Protein AF-A0A071MK57-F1 (afdb_monomer_lite)

Radius of gyration: 15.84 Å; chains: 1; bounding box: 34×23×41 Å

Sequence (62 aa):
MTSDKGVKLPFTQADALTMDWNRSSPDGEVYRFSGKAKYAPTTGTITAGSGNATLNFVIQYN

Foldseek 3Di:
DAWPVGHDPPDDPVRDDDFDFDDADPVGTDTDTGGDDDDDDDPDDDDDDDDDDDDDDDDDDD

Organism: NCBI:txid95486

pLDDT: mean 82.45, std 5.11, range [68.12, 92.19]

Structure (mmCIF, N/CA/C/O backbone):
data_AF-A0A071MK57-F1
#
_entry.id   AF-A0A071MK57-F1
#
loop_
_atom_site.group_PDB
_atom_site.id
_atom_site.type_symbol
_atom_site.label_atom_id
_atom_site.label_alt_id
_atom_site.label_comp_id
_atom_site.label_asym_id
_atom_site.label_entity_id
_atom_site.label_seq_id
_atom_site.pdbx_PDB_ins_code
_atom_site.Cartn_x
_atom_site.Cartn_y
_atom_site.Cartn_z
_atom_site.occupancy
_atom_site.B_iso_or_equiv
_atom_site.auth_seq_id
_atom_site.auth_comp_id
_atom_site.auth_asym_id
_atom_site.auth_atom_id
_atom_site.pdbx_PDB_model_num
ATOM 1 N N . MET A 1 1 ? -6.298 -1.624 4.230 1.00 70.62 1 MET A N 1
ATOM 2 C CA . MET A 1 1 ? -5.697 -0.599 3.350 1.00 70.62 1 MET A CA 1
ATOM 3 C C . MET A 1 1 ? -6.178 -0.852 1.934 1.00 70.62 1 MET A C 1
ATOM 5 O O . MET A 1 1 ? -6.393 -2.011 1.593 1.00 70.62 1 MET A O 1
ATOM 9 N N . THR A 1 2 ? -6.384 0.204 1.156 1.00 79.44 2 THR A N 1
ATOM 10 C CA . THR A 1 2 ? -6.841 0.109 -0.236 1.00 79.44 2 THR A CA 1
ATOM 11 C C . THR A 1 2 ? -5.914 0.950 -1.101 1.00 79.44 2 THR A C 1
ATOM 13 O O . THR A 1 2 ? -5.528 2.043 -0.679 1.00 79.44 2 THR A O 1
ATOM 16 N N . SER A 1 3 ? -5.523 0.461 -2.273 1.00 77.44 3 SER A N 1
ATOM 17 C CA . SER A 1 3 ? -4.813 1.295 -3.244 1.00 77.44 3 SER A CA 1
ATOM 18 C C . SER A 1 3 ? -5.712 2.413 -3.774 1.00 77.44 3 SER A C 1
ATOM 20 O O . SER A 1 3 ? -6.935 2.390 -3.616 1.00 77.44 3 SER A O 1
ATOM 22 N N . ASP A 1 4 ? -5.111 3.409 -4.409 1.00 76.50 4 ASP A N 1
ATOM 23 C CA . ASP A 1 4 ? -5.833 4.410 -5.198 1.00 76.50 4 ASP A CA 1
ATOM 24 C C . ASP A 1 4 ? -6.648 3.795 -6.350 1.00 76.50 4 ASP A C 1
ATOM 26 O O . ASP A 1 4 ? -7.692 4.335 -6.708 1.00 76.50 4 ASP A O 1
ATOM 30 N N . LYS A 1 5 ? -6.241 2.616 -6.835 1.00 77.31 5 LYS A N 1
ATOM 31 C CA . LYS A 1 5 ? -6.970 1.785 -7.810 1.00 77.31 5 LYS A CA 1
ATOM 32 C C . LYS A 1 5 ? -8.093 0.927 -7.204 1.00 77.31 5 LYS A C 1
ATOM 34 O O . LYS A 1 5 ? -8.668 0.094 -7.893 1.00 77.31 5 LYS A O 1
ATOM 39 N N . GLY A 1 6 ? -8.413 1.093 -5.917 1.00 78.56 6 GLY A N 1
ATOM 40 C CA . GLY A 1 6 ? -9.541 0.408 -5.270 1.00 78.56 6 GLY A CA 1
ATOM 41 C C . GLY A 1 6 ? -9.274 -1.040 -4.838 1.00 78.56 6 GLY A C 1
ATOM 42 O O . GLY A 1 6 ? -10.172 -1.686 -4.301 1.00 78.56 6 GLY A O 1
ATOM 43 N N . VAL A 1 7 ? -8.049 -1.545 -4.997 1.00 80.81 7 VAL A N 1
ATOM 44 C CA . VAL A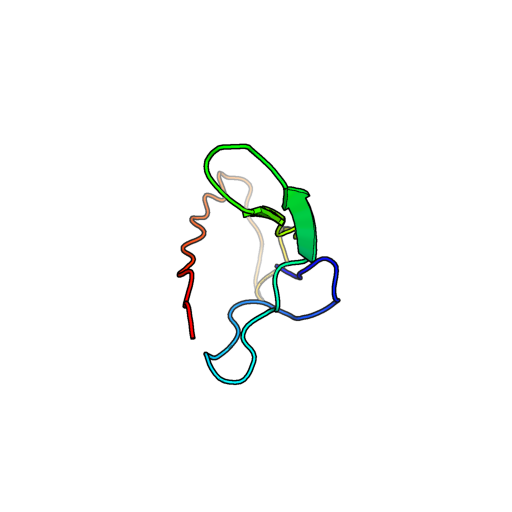 1 7 ? -7.686 -2.921 -4.622 1.00 80.81 7 VAL A CA 1
ATOM 45 C C . VAL A 1 7 ? -7.358 -2.996 -3.134 1.00 80.81 7 VAL A C 1
ATOM 47 O O . VAL A 1 7 ? -6.607 -2.176 -2.598 1.00 80.81 7 VAL A O 1
ATOM 50 N N . LYS A 1 8 ? -7.938 -3.978 -2.439 1.00 81.06 8 LYS A N 1
ATOM 51 C CA . LYS A 1 8 ? -7.718 -4.201 -1.005 1.00 81.06 8 LYS A CA 1
ATOM 52 C C . LYS A 1 8 ? -6.389 -4.927 -0.779 1.00 81.06 8 LYS A C 1
ATOM 54 O O . LYS A 1 8 ? -6.088 -5.891 -1.466 1.00 81.06 8 LYS A O 1
ATOM 59 N N . LEU A 1 9 ? -5.624 -4.480 0.216 1.00 79.81 9 LEU A N 1
ATOM 60 C CA . LEU A 1 9 ? -4.392 -5.147 0.651 1.00 79.81 9 LEU A CA 1
ATOM 61 C C . LEU A 1 9 ? -4.648 -6.169 1.776 1.00 79.81 9 LEU A C 1
ATOM 63 O O . LEU A 1 9 ? -5.534 -5.913 2.606 1.00 79.81 9 LEU A O 1
ATOM 67 N N . PRO A 1 10 ? -3.826 -7.237 1.880 1.00 77.25 10 PRO A N 1
ATOM 68 C CA . PRO A 1 10 ? -2.751 -7.609 0.943 1.00 77.25 10 PRO A CA 1
ATOM 69 C C . PRO A 1 10 ? -3.306 -8.190 -0.372 1.00 77.25 10 PRO A C 1
ATOM 71 O O . PRO A 1 10 ? -4.347 -8.839 -0.354 1.00 77.25 10 PRO A O 1
ATOM 74 N N . PHE A 1 11 ? -2.621 -7.945 -1.494 1.00 74.00 11 PHE A N 1
ATOM 75 C CA . PHE A 1 11 ? -2.916 -8.568 -2.793 1.00 74.00 11 PHE A CA 1
ATOM 76 C C . PHE A 1 11 ? -1.972 -9.752 -3.053 1.00 74.00 11 PHE A C 1
ATOM 78 O O . PHE A 1 11 ? -0.883 -9.815 -2.478 1.00 74.00 11 PHE A O 1
ATOM 85 N N . THR A 1 12 ? -2.387 -10.700 -3.898 1.00 79.56 12 THR A N 1
ATOM 86 C CA . THR A 1 12 ? -1.516 -11.791 -4.365 1.00 79.56 12 THR A CA 1
ATOM 87 C C . THR A 1 12 ? -0.568 -11.290 -5.458 1.00 79.56 12 THR A C 1
ATOM 89 O O . THR A 1 12 ? -0.769 -10.209 -6.004 1.00 79.56 12 THR A O 1
ATOM 92 N N . GLN A 1 13 ? 0.457 -12.066 -5.821 1.00 74.38 13 GLN A N 1
ATOM 93 C CA . GLN A 1 13 ? 1.327 -11.718 -6.954 1.00 74.38 13 GLN A CA 1
ATOM 94 C C . GLN A 1 13 ? 0.549 -11.636 -8.281 1.00 74.38 13 GLN A C 1
ATOM 96 O O . GLN A 1 13 ? 0.853 -10.787 -9.112 1.00 74.38 13 GLN A O 1
ATOM 101 N N . ALA A 1 14 ? -0.477 -12.476 -8.465 1.00 77.44 14 ALA A N 1
ATOM 102 C CA . ALA A 1 14 ? -1.358 -12.412 -9.633 1.00 77.44 14 ALA A CA 1
ATOM 103 C C . ALA A 1 14 ? -2.214 -11.132 -9.649 1.00 77.44 14 ALA A C 1
ATOM 105 O O . ALA A 1 14 ? -2.539 -10.623 -10.716 1.00 77.44 14 ALA A O 1
ATOM 106 N N . ASP A 1 15 ? -2.512 -10.588 -8.467 1.00 76.44 15 ASP A N 1
ATOM 107 C CA . ASP A 1 15 ? -3.237 -9.329 -8.269 1.00 76.44 15 ASP A CA 1
ATOM 108 C C . ASP A 1 15 ? -2.287 -8.147 -7.999 1.00 76.44 15 ASP A C 1
ATOM 110 O O . ASP A 1 15 ? -2.686 -7.136 -7.407 1.00 76.44 15 ASP A O 1
ATOM 114 N N . ALA A 1 16 ? -1.010 -8.279 -8.380 1.00 78.06 16 ALA A N 1
ATOM 115 C CA . ALA A 1 16 ? -0.027 -7.228 -8.185 1.00 78.06 16 ALA A CA 1
ATOM 116 C C . ALA A 1 16 ? -0.466 -5.950 -8.904 1.00 78.06 16 ALA A C 1
ATOM 118 O O . ALA A 1 16 ? -0.907 -5.952 -10.055 1.00 78.06 16 ALA A O 1
ATOM 119 N N . LEU A 1 17 ? -0.334 -4.826 -8.207 1.00 80.81 17 LEU A N 1
ATOM 120 C CA . LEU A 1 17 ? -0.723 -3.536 -8.750 1.00 80.81 17 LEU A CA 1
ATOM 121 C C . LEU A 1 17 ? 0.352 -2.998 -9.687 1.00 80.81 17 LEU A C 1
ATOM 123 O O . LEU A 1 17 ? 1.494 -2.788 -9.279 1.00 80.81 17 LEU A O 1
ATOM 127 N N . THR A 1 18 ? -0.041 -2.683 -10.921 1.00 82.44 18 THR A N 1
ATOM 128 C CA . THR A 1 18 ? 0.804 -1.916 -11.837 1.00 82.44 18 THR A CA 1
ATOM 129 C C . THR A 1 18 ? 1.060 -0.534 -11.245 1.00 82.44 18 THR A C 1
ATOM 131 O O . THR A 1 18 ? 0.109 0.208 -10.971 1.00 82.44 18 THR A O 1
ATOM 134 N N . MET A 1 19 ? 2.331 -0.187 -11.051 1.00 84.56 19 MET A N 1
ATOM 135 C CA . MET A 1 19 ? 2.712 1.167 -10.662 1.00 84.56 19 MET A CA 1
ATOM 136 C C . MET A 1 19 ? 2.485 2.127 -11.826 1.00 84.56 19 MET A C 1
ATOM 138 O O . MET A 1 19 ? 2.691 1.767 -12.985 1.00 84.56 19 MET A O 1
ATOM 142 N N . ASP A 1 20 ? 2.072 3.350 -11.518 1.00 86.31 20 ASP A N 1
ATOM 143 C CA . ASP A 1 20 ? 1.851 4.354 -12.551 1.00 86.31 20 ASP A CA 1
ATOM 144 C C . ASP A 1 20 ? 3.178 4.995 -12.935 1.00 86.31 20 ASP A C 1
ATOM 146 O O . ASP A 1 20 ? 3.957 5.403 -12.067 1.00 86.31 20 ASP A O 1
ATOM 150 N N . TRP A 1 21 ? 3.434 5.093 -14.237 1.00 88.56 21 TRP A N 1
ATOM 151 C CA . TRP A 1 21 ? 4.549 5.883 -14.741 1.00 88.56 21 TRP A CA 1
ATOM 152 C C . TRP A 1 21 ? 4.368 7.343 -14.317 1.00 88.56 21 TRP A C 1
ATOM 154 O O . TRP A 1 21 ? 3.276 7.902 -14.429 1.00 88.56 21 TRP A O 1
ATOM 164 N N . ASN A 1 22 ? 5.431 7.953 -13.799 1.00 89.75 22 ASN A N 1
ATOM 165 C CA . ASN A 1 22 ? 5.411 9.330 -13.317 1.00 89.75 22 ASN A CA 1
ATOM 166 C C . ASN A 1 22 ? 6.272 10.241 -14.196 1.00 89.75 22 ASN A C 1
ATOM 168 O O . ASN A 1 22 ? 5.800 11.276 -14.655 1.00 89.75 22 ASN A O 1
ATOM 172 N N . ARG A 1 23 ? 7.543 9.876 -14.412 1.00 90.12 23 ARG A N 1
ATOM 173 C CA . ARG A 1 23 ? 8.464 10.628 -15.277 1.00 90.12 23 ARG A CA 1
ATOM 174 C C . ARG A 1 23 ? 9.690 9.805 -15.656 1.00 90.12 23 ARG A C 1
ATOM 176 O O . ARG A 1 23 ? 10.135 8.982 -14.859 1.00 90.12 23 ARG A O 1
ATOM 183 N N . SER A 1 24 ? 10.310 10.162 -16.774 1.00 92.00 24 SER A N 1
ATOM 184 C CA . SER A 1 24 ? 11.671 9.740 -17.108 1.00 92.00 24 SER A CA 1
ATOM 185 C C . SER A 1 24 ? 12.702 10.633 -16.415 1.00 92.00 24 SER A C 1
ATOM 187 O O . SER A 1 24 ? 12.505 11.842 -16.260 1.00 92.00 24 SER A O 1
ATOM 189 N N . SER A 1 25 ? 13.809 10.038 -15.988 1.00 90.00 25 SER A N 1
ATOM 190 C CA . SER A 1 25 ? 14.987 10.717 -15.447 1.00 90.00 25 SER A CA 1
ATOM 191 C C . SER A 1 25 ? 16.250 10.188 -16.138 1.00 90.00 25 SER A C 1
ATOM 193 O O . SER A 1 25 ? 16.200 9.099 -16.713 1.00 90.00 25 SER A O 1
ATOM 195 N N . PRO A 1 26 ? 17.386 10.908 -16.081 1.00 92.19 26 PRO A N 1
ATOM 196 C CA . PRO A 1 26 ? 18.644 10.418 -16.651 1.00 92.19 26 PRO A CA 1
ATOM 197 C C . PRO A 1 26 ? 1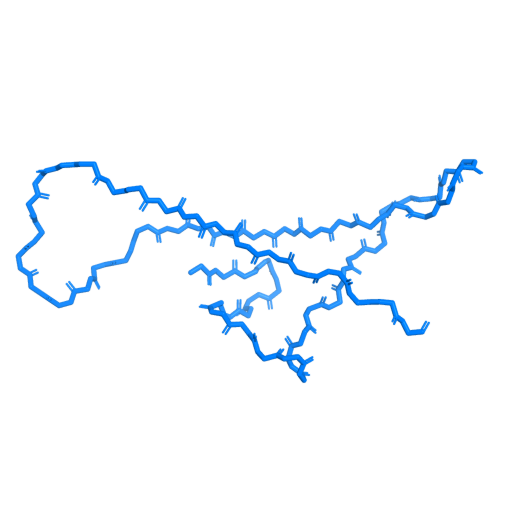9.064 9.038 -16.122 1.00 92.19 26 PRO A C 1
ATOM 199 O O . PRO A 1 26 ? 19.670 8.265 -16.855 1.00 92.19 26 PRO A O 1
ATOM 202 N N . ASP A 1 27 ? 18.679 8.715 -14.884 1.00 90.31 27 ASP A N 1
ATOM 203 C CA . ASP A 1 27 ? 19.043 7.473 -14.196 1.00 90.31 27 ASP A CA 1
ATOM 204 C C . ASP A 1 27 ? 17.964 6.378 -14.319 1.00 90.31 27 ASP A C 1
ATOM 206 O O . ASP A 1 27 ? 18.075 5.315 -13.706 1.00 90.31 27 ASP A O 1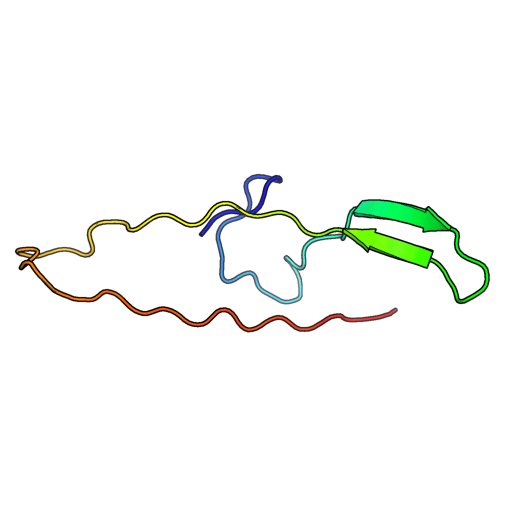
ATOM 210 N N . GLY A 1 28 ? 16.903 6.627 -15.097 1.00 86.62 28 GLY A N 1
ATOM 211 C CA . GLY A 1 28 ? 15.826 5.673 -15.354 1.00 86.62 28 GLY A CA 1
ATOM 212 C C . GLY A 1 28 ? 14.417 6.231 -15.158 1.00 86.62 28 GLY A C 1
ATOM 213 O O . GLY A 1 28 ? 14.199 7.428 -14.954 1.00 86.62 28 GLY A O 1
ATOM 214 N N . GLU A 1 29 ? 13.441 5.332 -15.223 1.00 88.50 29 GLU A N 1
ATOM 215 C CA . GLU A 1 29 ? 12.015 5.645 -15.134 1.00 88.50 29 GLU A CA 1
ATOM 216 C C . GLU A 1 29 ? 11.521 5.665 -13.683 1.00 88.50 29 GLU A C 1
ATOM 218 O O . GLU A 1 29 ? 11.749 4.737 -12.905 1.00 88.50 29 GLU A O 1
ATOM 223 N N . VAL A 1 30 ? 10.798 6.722 -13.319 1.00 88.44 30 VAL A N 1
ATOM 224 C CA . VAL A 1 30 ? 10.191 6.879 -11.998 1.00 88.44 30 VAL A CA 1
ATOM 225 C C . VAL A 1 30 ? 8.744 6.421 -12.062 1.00 88.44 30 VAL A C 1
ATOM 227 O O . VAL A 1 30 ? 7.935 6.983 -12.802 1.00 88.44 30 VAL A O 1
ATOM 230 N N . TYR A 1 31 ? 8.403 5.459 -11.210 1.00 87.56 31 TYR A N 1
ATOM 231 C CA . TYR A 1 31 ? 7.042 4.969 -11.026 1.00 87.56 31 TYR A CA 1
ATOM 232 C C . TYR A 1 31 ? 6.505 5.352 -9.649 1.00 87.56 31 TYR A C 1
ATOM 234 O O . TYR A 1 31 ? 7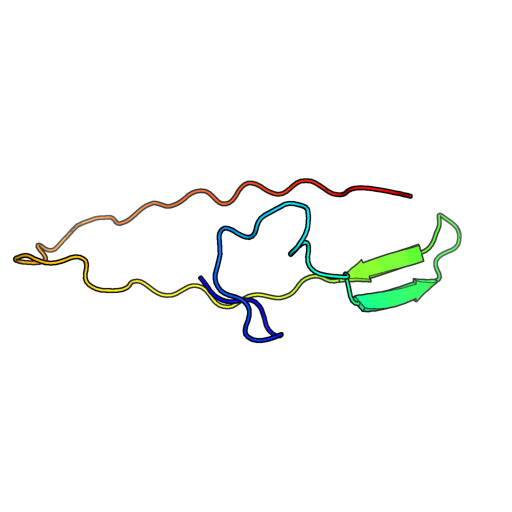.261 5.526 -8.690 1.00 87.56 31 TYR A O 1
ATOM 242 N N . ARG A 1 32 ? 5.184 5.504 -9.541 1.00 87.12 32 ARG A N 1
ATOM 243 C CA . ARG A 1 32 ? 4.501 5.906 -8.312 1.00 87.12 32 ARG A CA 1
ATOM 244 C C . ARG A 1 32 ? 3.449 4.878 -7.917 1.00 87.12 32 ARG A C 1
ATOM 246 O O . ARG A 1 32 ? 2.642 4.440 -8.732 1.00 87.12 32 ARG A O 1
ATOM 253 N N . PHE A 1 33 ? 3.430 4.561 -6.626 1.00 84.94 33 PHE A N 1
ATOM 254 C CA . PHE A 1 33 ? 2.339 3.859 -5.962 1.00 84.94 33 PHE A CA 1
ATOM 255 C C . PHE A 1 33 ? 1.617 4.825 -5.018 1.00 84.94 33 PHE A C 1
ATOM 257 O O . PHE A 1 33 ? 2.246 5.664 -4.370 1.00 84.94 33 PHE A O 1
ATOM 264 N N . SER A 1 34 ? 0.293 4.738 -4.929 1.00 83.50 34 SER A N 1
ATOM 265 C CA . SER A 1 34 ? -0.498 5.522 -3.981 1.00 83.50 34 SER A CA 1
ATOM 266 C C . SER A 1 34 ? -1.571 4.666 -3.327 1.00 83.50 34 SER A C 1
ATOM 268 O O . SER A 1 34 ? -2.231 3.846 -3.956 1.00 83.50 34 SER A O 1
ATOM 270 N N . GLY A 1 35 ? -1.742 4.836 -2.019 1.00 83.00 35 GLY A N 1
ATOM 271 C CA . GLY A 1 35 ? -2.682 4.042 -1.241 1.00 83.00 35 GLY A CA 1
ATOM 272 C C . GLY A 1 35 ? -3.261 4.827 -0.079 1.00 83.00 35 GLY A C 1
ATOM 273 O O . GLY A 1 35 ? -2.664 5.781 0.415 1.00 83.00 35 GLY A O 1
ATOM 274 N N . LYS A 1 36 ? -4.450 4.412 0.357 1.00 83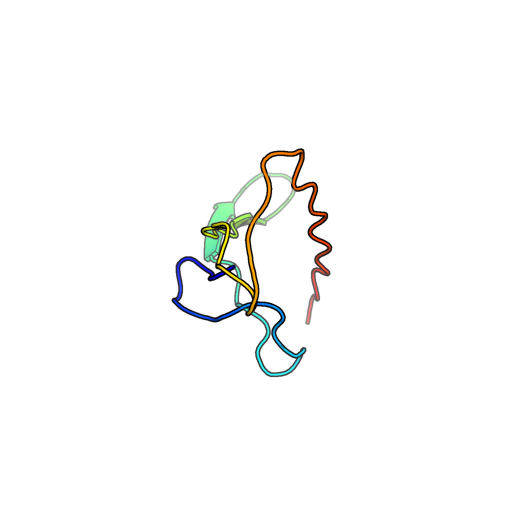.88 36 LYS A N 1
ATOM 275 C CA . LYS A 1 36 ? -5.161 4.968 1.508 1.00 83.88 36 LYS A CA 1
ATOM 276 C C . LYS A 1 36 ? -5.227 3.920 2.615 1.00 83.88 36 LYS A C 1
ATOM 278 O O . LYS A 1 36 ? -5.775 2.824 2.441 1.00 83.88 36 LYS A O 1
ATOM 283 N N . ALA A 1 37 ? -4.686 4.266 3.777 1.00 84.50 37 ALA A N 1
ATOM 284 C CA . ALA A 1 37 ? -4.788 3.469 4.991 1.00 84.50 37 ALA A CA 1
ATOM 285 C C . ALA A 1 37 ? -5.791 4.112 5.956 1.00 84.50 37 ALA A C 1
ATOM 287 O O . ALA A 1 37 ? -5.860 5.331 6.080 1.00 84.50 37 ALA A O 1
ATOM 288 N N . LYS A 1 38 ? -6.583 3.276 6.627 1.00 84.69 38 LYS A N 1
ATOM 289 C CA . LYS A 1 38 ? -7.477 3.680 7.713 1.00 84.69 38 LYS A CA 1
ATOM 290 C C . LYS A 1 38 ? -7.526 2.574 8.755 1.00 84.69 38 LYS A C 1
ATOM 292 O O . LYS A 1 38 ? -7.459 1.398 8.381 1.00 84.69 38 LYS A O 1
ATOM 297 N N . TYR A 1 39 ? -7.703 2.944 10.019 1.00 83.44 39 TYR A N 1
ATOM 298 C CA . TYR A 1 39 ? -8.124 1.987 11.035 1.00 83.44 39 TYR A CA 1
ATOM 299 C C . TYR A 1 39 ? -9.535 1.512 10.695 1.00 83.44 39 TYR A C 1
ATOM 301 O O . TYR A 1 39 ? -10.415 2.310 10.368 1.00 83.44 39 TYR A O 1
ATOM 309 N N . ALA A 1 40 ? -9.732 0.200 10.719 1.00 82.56 40 ALA A N 1
ATOM 310 C CA . ALA A 1 40 ? -11.036 -0.418 10.570 1.00 82.56 40 ALA A CA 1
ATOM 311 C C . ALA A 1 40 ? -11.310 -1.221 11.846 1.00 82.56 40 ALA A C 1
ATOM 313 O O . ALA A 1 40 ? -10.407 -1.942 12.281 1.00 82.56 40 ALA A O 1
ATOM 314 N N . PRO A 1 41 ? -12.509 -1.110 12.444 1.00 82.12 41 PRO A N 1
ATOM 315 C CA . PRO A 1 41 ? -12.886 -1.946 13.571 1.00 82.12 41 PRO A CA 1
ATOM 316 C C . PRO A 1 41 ? -12.721 -3.414 13.191 1.00 82.12 41 PRO A C 1
ATOM 318 O O . PRO A 1 41 ? -13.313 -3.879 12.216 1.00 82.12 41 PRO A O 1
ATOM 321 N N . THR A 1 42 ? -11.902 -4.132 13.945 1.00 76.75 42 THR A N 1
ATOM 322 C CA . THR A 1 42 ? -11.967 -5.591 13.989 1.00 76.75 42 THR A CA 1
ATOM 323 C C . THR A 1 42 ? -12.917 -5.933 15.134 1.00 76.75 42 THR A C 1
ATOM 325 O O . THR A 1 42 ? -12.998 -5.187 16.106 1.00 76.75 42 THR A O 1
ATOM 328 N N . THR A 1 43 ? -13.754 -6.953 14.966 1.00 80.25 43 THR A N 1
ATOM 329 C CA . THR A 1 43 ? -14.861 -7.272 15.885 1.00 80.25 43 THR A CA 1
ATOM 330 C C . THR A 1 43 ? -14.428 -7.246 17.357 1.00 80.25 43 THR A C 1
ATOM 332 O O . THR A 1 43 ? -13.455 -7.909 17.707 1.00 80.25 43 THR A O 1
ATOM 335 N N . GLY A 1 44 ? -15.157 -6.520 18.211 1.00 81.12 44 GLY A N 1
ATOM 336 C CA . GLY A 1 44 ? -14.866 -6.398 19.644 1.00 81.12 44 GLY A CA 1
ATOM 337 C C . GLY A 1 44 ? -14.882 -4.952 20.148 1.00 81.12 44 GLY A C 1
ATOM 338 O O . GLY A 1 44 ? -15.077 -4.008 19.380 1.00 81.12 44 GLY A O 1
ATOM 339 N N . THR A 1 45 ? -14.697 -4.778 21.457 1.00 85.69 45 THR A N 1
ATOM 340 C CA . THR A 1 45 ? -14.592 -3.456 22.091 1.00 85.69 45 THR A CA 1
ATOM 341 C C . THR A 1 45 ? -13.230 -2.838 21.778 1.00 85.69 45 THR A C 1
ATOM 343 O O . THR A 1 45 ? -12.197 -3.396 22.142 1.00 85.69 45 THR A O 1
ATOM 346 N N . ILE A 1 46 ? -13.219 -1.674 21.127 1.00 83.88 46 ILE A N 1
ATOM 347 C CA . ILE A 1 46 ? -11.994 -0.908 20.864 1.00 83.88 46 ILE A CA 1
ATOM 348 C C . ILE A 1 46 ? -11.656 -0.081 22.106 1.00 83.88 46 ILE A C 1
ATOM 350 O O . ILE A 1 46 ? -12.429 0.787 22.507 1.00 83.88 46 ILE A O 1
ATOM 354 N N . THR A 1 47 ? -10.494 -0.332 22.703 1.00 88.19 47 THR A N 1
ATOM 355 C CA . THR A 1 47 ? -9.955 0.463 23.815 1.00 88.19 47 THR A CA 1
ATOM 356 C C . THR A 1 47 ? -9.004 1.541 23.303 1.00 88.19 47 THR A C 1
ATOM 358 O O . THR A 1 47 ? -8.323 1.351 22.295 1.00 88.19 47 THR A O 1
ATOM 361 N N . ALA A 1 48 ? -8.917 2.669 24.011 1.00 87.00 48 ALA A N 1
ATOM 362 C CA . ALA A 1 48 ? -7.934 3.705 23.699 1.00 87.00 48 ALA A CA 1
ATOM 363 C C . ALA A 1 48 ? -6.498 3.163 23.845 1.00 87.00 48 ALA A C 1
ATOM 365 O O . ALA A 1 48 ? -6.203 2.418 24.779 1.00 87.00 48 ALA A O 1
ATOM 366 N N . GLY A 1 49 ? -5.611 3.534 22.920 1.00 87.44 49 GLY A N 1
ATOM 367 C CA . GLY A 1 49 ? -4.228 3.057 22.888 1.00 87.44 49 GLY A CA 1
ATOM 368 C C . GLY A 1 49 ? -3.499 3.423 21.592 1.00 87.44 49 GLY A C 1
ATOM 369 O O . GLY A 1 49 ? -3.997 4.215 20.792 1.00 87.44 49 GLY A O 1
ATOM 370 N N . SER A 1 50 ? -2.314 2.841 21.384 1.00 85.56 50 SER A N 1
ATOM 371 C CA . SER A 1 50 ? -1.521 3.000 20.157 1.00 85.56 50 SER A CA 1
ATOM 372 C C . SER A 1 50 ? -1.781 1.838 19.195 1.00 85.56 50 SER A C 1
ATOM 374 O O . SER A 1 50 ? -1.635 0.676 19.567 1.00 85.56 50 SER A O 1
ATOM 376 N N . GLY A 1 51 ? -2.162 2.151 17.956 1.00 83.62 51 GLY A N 1
ATOM 377 C CA . GLY A 1 51 ? -2.310 1.178 16.875 1.00 83.62 51 GLY A CA 1
ATOM 378 C C . GLY A 1 51 ? -1.161 1.292 15.880 1.00 83.62 51 GLY A C 1
ATOM 379 O O . GLY A 1 51 ? -1.282 2.001 14.892 1.00 83.62 51 GLY A O 1
ATOM 380 N N . ASN A 1 52 ? -0.042 0.612 16.114 1.00 86.00 52 ASN A N 1
ATOM 381 C CA . ASN A 1 52 ? 1.081 0.642 15.172 1.00 86.00 52 ASN A CA 1
ATOM 382 C C . ASN A 1 52 ? 0.878 -0.376 14.041 1.00 86.00 52 ASN A C 1
ATOM 384 O O . ASN A 1 52 ? 0.351 -1.465 14.265 1.00 86.00 52 ASN A O 1
ATOM 388 N N . ALA A 1 53 ? 1.314 -0.033 12.830 1.00 81.94 53 ALA A N 1
ATOM 389 C CA . ALA A 1 53 ? 1.255 -0.919 11.673 1.00 81.94 53 ALA A CA 1
ATOM 390 C C . ALA A 1 53 ? 2.510 -0.775 10.806 1.00 81.94 53 ALA A C 1
ATOM 392 O O . ALA A 1 53 ? 3.070 0.313 10.682 1.00 81.94 53 ALA A O 1
ATOM 393 N N . THR A 1 54 ? 2.909 -1.871 10.164 1.00 83.25 54 THR A N 1
ATOM 394 C CA . THR A 1 54 ? 4.024 -1.919 9.212 1.00 83.25 54 THR A CA 1
ATOM 395 C C . THR A 1 54 ? 3.499 -2.365 7.853 1.00 83.25 54 THR A C 1
ATOM 397 O O . THR A 1 54 ? 2.735 -3.327 7.767 1.00 83.25 54 THR A O 1
ATOM 400 N N . LEU A 1 55 ? 3.909 -1.672 6.789 1.00 81.06 55 LEU A N 1
ATOM 401 C CA . LEU A 1 55 ? 3.621 -2.050 5.408 1.00 81.06 55 LEU A CA 1
ATOM 402 C C . LEU A 1 55 ? 4.911 -2.532 4.745 1.00 81.06 55 LEU A C 1
ATOM 404 O O . LEU A 1 55 ? 5.870 -1.772 4.648 1.00 81.06 55 LEU A O 1
ATOM 408 N N . ASN A 1 56 ? 4.898 -3.767 4.252 1.00 81.69 56 ASN A N 1
ATOM 409 C CA . ASN A 1 56 ? 5.975 -4.330 3.443 1.00 81.69 56 ASN A CA 1
ATOM 410 C C . ASN A 1 56 ? 5.508 -4.425 1.986 1.00 81.69 56 ASN A C 1
ATOM 412 O O . ASN A 1 56 ? 4.362 -4.803 1.736 1.00 81.69 56 ASN A O 1
ATOM 416 N N . PHE A 1 57 ? 6.382 -4.095 1.035 1.00 77.88 57 PHE A N 1
ATOM 417 C CA . PHE A 1 57 ? 6.104 -4.207 -0.397 1.00 77.88 57 PHE A CA 1
ATOM 418 C C . PHE A 1 57 ? 7.313 -4.776 -1.142 1.00 77.88 57 PHE A C 1
ATOM 420 O O . PHE A 1 57 ? 8.454 -4.585 -0.727 1.00 77.88 57 PHE A O 1
ATOM 427 N N . VAL A 1 58 ? 7.042 -5.471 -2.246 1.00 81.69 58 VAL A N 1
ATOM 428 C CA . VAL A 1 58 ? 8.048 -6.014 -3.165 1.00 81.69 58 VAL A CA 1
ATOM 429 C C . VAL A 1 58 ? 7.780 -5.429 -4.544 1.00 81.69 58 VAL A C 1
ATOM 431 O O . VAL A 1 58 ? 6.631 -5.379 -4.981 1.00 81.69 58 VAL 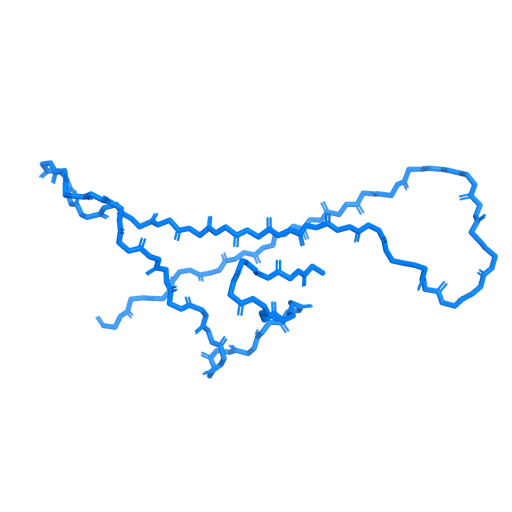A O 1
ATOM 434 N N . ILE A 1 59 ? 8.837 -4.973 -5.212 1.00 82.12 59 ILE A N 1
ATOM 435 C CA . ILE A 1 59 ? 8.785 -4.529 -6.605 1.00 82.12 59 ILE A CA 1
ATOM 436 C C . ILE A 1 59 ? 9.293 -5.684 -7.456 1.00 82.12 59 ILE A C 1
ATOM 438 O O . ILE A 1 59 ? 10.418 -6.140 -7.262 1.00 82.12 59 ILE A O 1
ATOM 442 N N . GLN A 1 60 ? 8.457 -6.166 -8.370 1.00 77.38 60 GLN A N 1
ATOM 443 C CA . GLN A 1 60 ? 8.843 -7.190 -9.330 1.00 77.38 60 GLN A CA 1
ATOM 444 C C . GLN A 1 60 ? 9.021 -6.554 -10.706 1.00 77.38 60 GLN A C 1
ATOM 446 O O . GLN A 1 60 ? 8.133 -5.855 -11.192 1.00 77.38 60 GLN A O 1
ATOM 451 N N . TYR A 1 61 ? 10.171 -6.820 -11.315 1.00 74.69 61 TYR A N 1
ATOM 452 C CA . TYR A 1 61 ? 10.463 -6.487 -12.704 1.00 74.69 61 TYR A CA 1
ATOM 453 C C . TYR A 1 61 ? 10.183 -7.726 -13.564 1.00 74.69 61 TYR A C 1
ATOM 455 O O . TYR A 1 61 ? 10.432 -8.846 -13.107 1.00 74.69 61 TYR A O 1
ATOM 463 N N . ASN A 1 62 ? 9.645 -7.522 -14.766 1.00 68.12 62 ASN A N 1
ATOM 464 C CA . ASN A 1 62 ? 9.506 -8.567 -15.785 1.00 68.12 62 ASN A CA 1
ATOM 465 C C . ASN A 1 62 ? 10.691 -8.533 -16.745 1.00 68.12 62 ASN A C 1
ATOM 467 O O . ASN A 1 62 ? 11.162 -7.408 -17.031 1.00 68.12 62 ASN A O 1
#

Secondary structure (DSSP, 8-state):
-EETTSPBSSPPSTTPPPPEEEEEETTEEEEE--EE----PPSSPPPSS-------------

InterPro domains:
  IPR008966 Adhesion domain superfamily [SSF49401] (8-62)
  IPR036937 Fimbrial-type adhesion domain superfamily [G3DSA:2.60.40.1090] (1-61)